Protein 1U3E (pdb70)

Radius of gyration: 28.24 Å; Cα contacts (8 Å, |Δi|>4): 273; chains: 1; bounding box: 36×54×76 Å

Structure (mmCIF, N/CA/C/O backbone):
data_1U3E
#
_entry.id   1U3E
#
_cell.length_a   45.000
_cell.length_b   108.300
_cell.length_c   248.100
_cell.angle_alpha   90.00
_cell.angle_beta   90.00
_cell.angle_gamma   90.00
#
_symmetry.space_group_name_H-M   'I 2 2 2'
#
loop_
_entity.id
_entity.type
_entity.pdbx_description
1 polymer 36-MER
2 polymer "5'-D(*CP*TP*TP*AP*CP*GP*TP*GP*GP*GP*AP*AP*TP*TP*GP*CP*TP*GP*AP*GP*C)-3'"
3 polymer "5'-D(P*GP*TP*TP*AP*GP*GP*CP*TP*CP*AP*TP*TP*AP*CP*T)-3'"
4 polymer 'HNH homing endonuclease'
5 non-polymer 'STRONTIUM ION'
6 non-polymer 1,2-ETHANEDIOL
7 non-polymer 'MANGANESE (II) ION'
8 non-polymer 2-AMINO-2-HYDROXYMETHYL-PROPANE-1,3-DIOL
9 water water
#
loop_
_atom_site.group_PDB
_atom_site.id
_atom_site.type_symbol
_atom_site.label_atom_id
_atom_site.label_alt_id
_atom_site.label_comp_id
_atom_site.label_asym_id
_atom_site.label_entity_id
_atom_site.label_seq_id
_atom_site.pdbx_PDB_ins_code
_atom_site.Cartn_x
_atom_site.Cartn_y
_atom_site.Cartn_z
_atom_site.occupancy
_atom_site.B_iso_or_equiv
_atom_site.auth_seq_id
_atom_site.auth_comp_id
_atom_site.auth_asym_id
_atom_site.auth_atom_id
_atom_site.pdbx_PDB_model_num
ATOM 1472 N N . MET D 4 1 ? 25.355 35.049 92.182 1.00 59.58 1 MET M N 1
ATOM 1473 C CA . MET D 4 1 ? 24.310 34.297 91.423 1.00 58.35 1 MET M CA 1
ATOM 1474 C C . MET D 4 1 ? 22.999 35.095 91.394 1.00 58.55 1 MET M C 1
ATOM 1475 O O . MET D 4 1 ? 22.314 35.238 92.411 1.00 59.49 1 MET M O 1
ATOM 1480 N N . GLU D 4 2 ? 22.657 35.606 90.218 1.00 56.72 2 GLU M N 1
ATOM 1481 C CA . GLU D 4 2 ? 21.454 36.404 90.042 1.00 57.13 2 GLU M CA 1
ATOM 1482 C C . GLU D 4 2 ? 20.146 35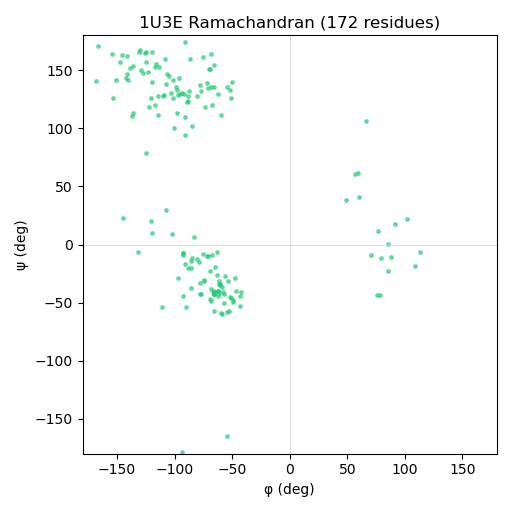.624 89.959 1.00 54.84 2 GLU M C 1
ATOM 1483 O O . GLU D 4 2 ? 20.062 34.590 89.285 1.00 54.11 2 GLU M O 1
ATOM 1489 N N . TRP D 4 3 ? 19.129 36.146 90.647 1.00 51.59 3 TRP M N 1
ATOM 1490 C CA . TRP D 4 3 ? 17.796 35.552 90.656 1.00 48.36 3 TRP M CA 1
ATOM 1491 C C . TRP D 4 3 ? 16.746 36.519 90.109 1.00 48.00 3 TRP M C 1
ATOM 1492 O O . TRP D 4 3 ? 16.773 37.722 90.394 1.00 47.05 3 TRP M O 1
ATOM 1503 N N . LYS D 4 4 ? 15.817 35.983 89.327 1.00 46.68 4 LYS M N 1
ATOM 1504 C CA . LYS D 4 4 ? 14.737 36.772 88.762 1.00 44.94 4 LYS M CA 1
ATOM 1505 C C . LYS D 4 4 ? 13.458 35.975 88.913 1.00 45.75 4 LYS M C 1
ATOM 1506 O O . LYS D 4 4 ? 13.490 34.756 88.998 1.00 46.61 4 LYS M O 1
ATOM 1512 N N . ASP D 4 5 ? 12.328 36.659 88.969 1.00 46.13 5 ASP M N 1
ATOM 1513 C CA . ASP D 4 5 ? 11.058 35.963 89.094 1.00 47.94 5 ASP M CA 1
ATOM 1514 C C . ASP D 4 5 ?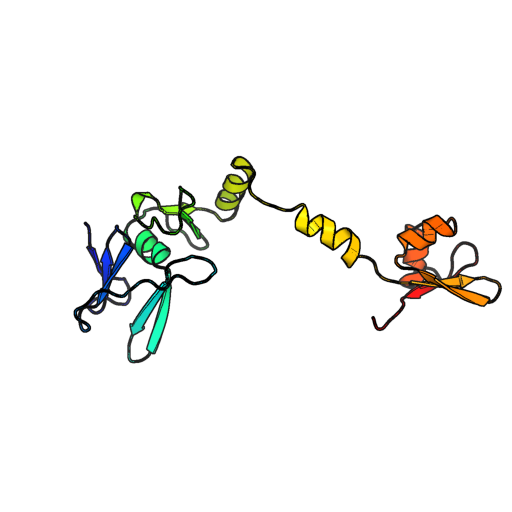 10.587 35.446 87.744 1.00 46.78 5 ASP M C 1
ATOM 1515 O O . ASP D 4 5 ? 10.503 36.205 86.777 1.00 47.15 5 ASP M O 1
ATOM 1520 N N . ILE D 4 6 ? 10.271 34.156 87.683 1.00 45.08 6 ILE M N 1
ATOM 1521 C CA . ILE D 4 6 ? 9.812 33.562 86.439 1.00 45.53 6 ILE M CA 1
ATOM 1522 C C . ILE D 4 6 ? 8.542 34.248 85.960 1.00 46.16 6 ILE M C 1
ATOM 1523 O O . ILE D 4 6 ? 7.484 34.143 86.573 1.00 47.03 6 ILE M O 1
ATOM 1528 N N . LYS D 4 7 ? 8.665 34.971 84.856 1.00 48.09 7 LYS M N 1
ATOM 1529 C CA . LYS D 4 7 ? 7.534 35.686 84.293 1.00 50.97 7 LYS M CA 1
ATOM 1530 C C . LYS D 4 7 ? 6.355 34.749 84.123 1.00 49.34 7 LYS M C 1
ATOM 1531 O O . LYS D 4 7 ? 6.506 33.633 83.625 1.00 48.66 7 LYS M O 1
ATOM 1537 N N . GLY D 4 8 ? 5.182 35.202 84.553 1.00 47.56 8 GLY M N 1
ATOM 1538 C CA . GLY D 4 8 ? 3.988 34.397 84.412 1.00 46.35 8 GLY M CA 1
ATOM 1539 C C . GLY D 4 8 ? 3.819 33.440 85.552 1.00 46.01 8 GLY M C 1
ATOM 1540 O O . GLY D 4 8 ? 2.869 32.666 85.573 1.00 48.62 8 GLY M O 1
ATOM 1541 N N . TYR D 4 9 ? 4.754 33.491 86.494 1.00 42.08 9 TYR M N 1
ATOM 1542 C CA . TYR D 4 9 ? 4.727 32.637 87.677 1.00 41.40 9 TYR M CA 1
ATOM 1543 C C . TYR D 4 9 ? 5.272 33.387 88.877 1.00 41.34 9 TYR M C 1
ATOM 1544 O O . TYR D 4 9 ? 5.739 32.781 89.834 1.00 39.57 9 TYR M O 1
ATOM 1553 N N . GLU D 4 10 ? 5.217 34.710 88.805 1.00 43.91 10 GLU M N 1
ATOM 1554 C CA . GLU D 4 10 ? 5.711 35.575 89.868 1.00 47.75 10 GLU M CA 1
ATOM 1555 C C . GLU D 4 10 ? 5.076 35.219 91.213 1.00 50.83 10 GLU M C 1
ATOM 1556 O O . GLU D 4 10 ? 3.865 35.002 91.307 1.00 50.91 10 GLU M O 1
ATOM 1562 N N . GLY D 4 11 ? 5.902 35.166 92.256 1.00 53.36 11 GLY M N 1
ATOM 1563 C CA . GLY D 4 11 ? 5.400 34.832 93.576 1.00 53.17 11 GLY M CA 1
ATOM 1564 C C . GLY D 4 11 ? 5.381 33.337 93.827 1.00 53.81 11 GLY M C 1
ATOM 1565 O O . GLY D 4 11 ? 5.176 32.894 94.950 1.00 52.57 11 GLY M O 1
ATOM 1566 N N . HIS D 4 12 ? 5.605 32.553 92.781 1.00 54.21 12 HIS M N 1
ATOM 1567 C CA . HIS D 4 12 ? 5.599 31.106 92.902 1.00 54.25 12 HIS M CA 1
ATOM 1568 C C . HIS D 4 12 ? 6.982 30.507 92.715 1.00 54.83 12 HIS M C 1
ATOM 1569 O O . HIS D 4 12 ? 7.458 29.750 93.562 1.00 53.67 12 HIS M O 1
ATOM 1576 N N . TYR D 4 13 ? 7.625 30.845 91.603 1.00 55.94 13 TYR M N 1
ATOM 1577 C CA . TYR D 4 13 ? 8.959 30.336 91.322 1.00 53.57 13 TYR M CA 1
ATOM 1578 C C . TYR D 4 13 ? 9.915 31.449 90.934 1.00 53.66 13 TYR M C 1
ATOM 1579 O O . TYR D 4 13 ? 9.499 32.568 90.623 1.00 56.28 13 TYR M O 1
ATOM 1588 N N . GLN D 4 14 ? 11.184 31.080 90.924 1.00 52.03 14 GLN M N 1
ATOM 1589 C CA . GLN D 4 14 ? 12.237 32.020 90.562 1.00 51.71 14 GLN M CA 1
ATOM 1590 C C . GLN D 4 14 ? 13.354 31.259 89.865 1.00 49.44 14 GLN M C 1
ATOM 1591 O O . GLN D 4 14 ? 13.506 30.058 90.059 1.00 50.23 14 GLN M O 1
ATOM 1597 N N . VAL D 4 15 ? 14.143 31.997 89.066 1.00 48.15 15 VAL M N 1
ATOM 1598 C CA . VAL D 4 15 ? 15.216 31.366 88.309 1.00 46.80 15 VAL M CA 1
ATOM 1599 C C . VAL D 4 15 ? 16.549 32.080 88.506 1.00 47.23 15 VAL M C 1
ATOM 1600 O O . VAL D 4 15 ? 16.582 33.281 88.728 1.00 49.32 15 VAL M O 1
ATOM 1604 N N . SER D 4 16 ? 17.650 31.343 88.415 1.00 47.10 16 SER M N 1
ATOM 1605 C CA . SER D 4 16 ? 18.964 31.961 88.568 1.00 48.28 16 SER M CA 1
ATOM 1606 C C . SER D 4 16 ? 19.751 31.805 87.273 1.00 47.42 16 SER M C 1
ATOM 1607 O O . SER D 4 16 ? 19.537 30.865 86.513 1.00 47.65 16 SER M O 1
ATOM 1610 N N . ASN D 4 17 ? 20.668 32.727 87.025 1.00 46.83 17 ASN M N 1
ATOM 1611 C CA . ASN D 4 17 ? 21.468 32.678 85.811 1.00 45.88 17 ASN M CA 1
ATOM 1612 C C . ASN D 4 17 ? 22.355 31.435 85.722 1.00 43.94 17 ASN M C 1
ATOM 1613 O O . ASN D 4 17 ? 22.997 31.187 84.704 1.00 41.29 17 ASN M O 1
ATOM 1618 N N . THR D 4 18 ? 22.394 30.648 86.786 1.00 44.28 18 THR M N 1
ATOM 1619 C CA . THR D 4 18 ? 23.222 29.456 86.778 1.00 45.62 18 THR M CA 1
ATOM 1620 C C . THR D 4 18 ? 22.413 28.261 86.328 1.00 44.77 18 THR M C 1
ATOM 1621 O O . THR D 4 18 ? 22.958 27.186 86.090 1.00 44.32 18 THR M O 1
ATOM 1625 N N . GLY D 4 19 ? 21.105 28.459 86.210 1.00 43.79 19 GLY M N 1
ATOM 1626 C CA . GLY D 4 19 ? 20.230 27.384 85.786 1.00 44.39 19 GLY M CA 1
ATOM 1627 C C . GLY D 4 19 ? 19.460 26.740 86.923 1.00 43.39 19 GLY M C 1
ATOM 1628 O O . GLY D 4 19 ? 19.011 25.607 86.803 1.00 42.20 19 GLY M O 1
ATOM 1629 N N . GLU D 4 20 ? 19.310 27.456 88.029 1.00 44.02 20 GLU M N 1
ATOM 1630 C CA . GLU D 4 20 ? 18.577 26.931 89.171 1.00 47.94 20 GLU M CA 1
ATOM 1631 C C . GLU D 4 20 ? 17.140 27.452 89.188 1.00 49.79 20 GLU M C 1
ATOM 1632 O O . GLU D 4 20 ? 16.892 28.649 88.994 1.00 48.95 20 GLU M O 1
ATOM 1638 N N . VAL D 4 21 ? 16.198 26.541 89.403 1.00 49.51 21 VAL M N 1
ATOM 1639 C CA . VAL D 4 21 ? 14.790 26.897 89.471 1.00 50.56 21 VAL M CA 1
ATOM 1640 C C . VAL D 4 21 ? 14.328 26.621 90.900 1.00 54.39 21 VAL M C 1
ATOM 1641 O O . VAL D 4 21 ? 14.259 25.473 91.342 1.00 53.88 21 VAL M O 1
ATOM 1645 N N . TYR D 4 22 ? 14.024 27.694 91.618 1.00 56.82 22 TYR M N 1
ATOM 1646 C CA . TYR D 4 22 ? 13.594 27.625 93.007 1.00 59.32 22 TYR M CA 1
ATOM 1647 C C . TYR D 4 22 ? 12.084 27.786 93.160 1.00 59.52 22 TYR M C 1
ATOM 1648 O O . TYR D 4 22 ? 11.472 28.572 92.445 1.00 60.51 22 TYR M O 1
ATOM 1657 N N . SER D 4 23 ? 11.488 27.035 94.083 1.00 60.13 23 SER M N 1
ATOM 1658 C CA . SER D 4 23 ? 10.057 27.151 94.355 1.00 59.69 23 SER M CA 1
ATOM 1659 C C . SER D 4 23 ? 9.941 27.901 95.668 1.00 61.14 23 SER M C 1
ATOM 1660 O O . SER D 4 23 ? 10.779 27.736 96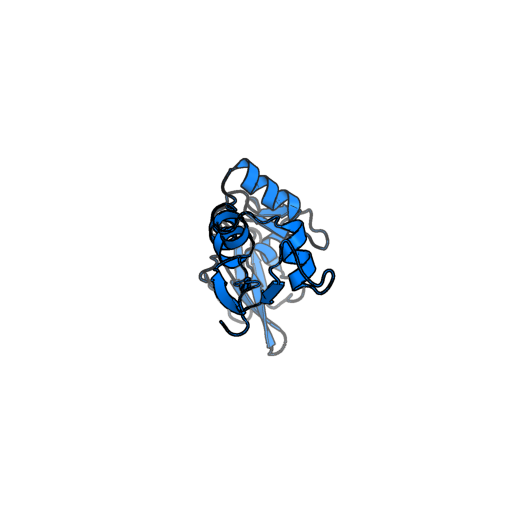.546 1.00 61.17 23 SER M O 1
ATOM 1663 N N . ILE D 4 24 ? 8.914 28.728 95.813 1.00 62.50 24 ILE M N 1
ATOM 1664 C CA . ILE D 4 24 ? 8.774 29.463 97.054 1.00 65.19 24 ILE M CA 1
ATOM 1665 C C . ILE D 4 24 ? 7.897 28.730 98.056 1.00 67.61 24 ILE M C 1
ATOM 1666 O O . ILE D 4 24 ? 8.242 28.637 99.232 1.00 67.93 24 ILE M O 1
ATOM 1671 N N . LYS D 4 25 ? 6.770 28.202 97.596 1.00 71.08 25 LYS M N 1
ATOM 1672 C CA . LYS D 4 25 ? 5.869 27.473 98.482 1.00 74.21 25 LYS M CA 1
ATOM 1673 C C . LYS D 4 25 ? 6.419 26.089 98.825 1.00 73.43 25 LYS M C 1
ATOM 1674 O O . LYS D 4 25 ? 6.182 25.572 99.915 1.00 73.68 25 LYS M O 1
ATOM 1680 N N . SER D 4 26 ? 7.153 25.497 97.888 1.00 72.31 26 SER M N 1
ATOM 1681 C CA . SER D 4 26 ? 7.720 24.170 98.085 1.00 70.68 26 SER M CA 1
ATOM 1682 C C . SER D 4 26 ? 8.983 24.224 98.950 1.00 68.96 26 SER M C 1
ATOM 1683 O O . SER D 4 26 ? 9.446 23.199 99.445 1.00 69.92 26 SER M O 1
ATOM 1686 N N . GLY D 4 27 ? 9.535 25.421 99.126 1.00 67.62 27 GLY M N 1
ATOM 1687 C CA . GLY D 4 27 ? 10.724 25.587 99.947 1.00 66.45 27 GLY M CA 1
ATOM 1688 C C . GLY D 4 27 ? 12.052 25.206 99.316 1.00 66.96 27 GLY M C 1
ATOM 1689 O O . GLY D 4 27 ? 13.051 25.914 99.456 1.00 66.66 27 GLY M O 1
ATOM 1690 N N . LYS D 4 28 ? 12.070 24.080 98.621 1.00 67.52 28 LYS M N 1
ATOM 1691 C CA . LYS D 4 28 ? 13.285 23.601 97.984 1.00 68.44 28 LYS M CA 1
ATOM 1692 C C . LYS D 4 28 ? 13.397 24.057 96.536 1.00 66.30 28 LYS M C 1
ATOM 1693 O O . LYS D 4 28 ? 12.537 24.778 96.035 1.00 67.48 28 LYS M O 1
ATOM 1699 N N . THR D 4 29 ? 14.468 23.634 95.871 1.00 62.35 29 THR M N 1
ATOM 1700 C CA . THR D 4 29 ? 14.703 23.989 94.477 1.00 59.51 29 THR M CA 1
ATOM 1701 C C . THR D 4 29 ? 14.532 22.766 93.580 1.00 57.36 29 THR M C 1
ATOM 1702 O O . THR D 4 29 ? 15.143 21.723 93.810 1.00 55.97 29 THR M O 1
ATOM 1706 N N . LEU D 4 30 ? 13.705 22.918 92.551 1.00 56.09 30 LEU M N 1
ATOM 1707 C CA . LEU D 4 30 ? 13.411 21.857 91.600 1.00 55.15 30 LEU M CA 1
ATOM 1708 C C . LEU D 4 30 ? 14.631 21.177 90.994 1.00 57.55 30 LEU M C 1
ATOM 1709 O O . LEU D 4 30 ? 15.511 21.827 90.425 1.00 55.97 30 LEU M O 1
ATOM 1714 N N . LYS D 4 31 ? 14.649 19.851 91.122 1.00 61.11 31 LYS M N 1
ATOM 1715 C CA . LYS D 4 31 ? 15.708 18.983 90.611 1.00 63.28 31 LYS M CA 1
ATOM 1716 C C . LYS D 4 31 ? 15.518 18.830 89.113 1.00 61.98 31 LYS M C 1
ATOM 1717 O O . LYS D 4 31 ? 14.413 18.533 88.655 1.00 62.01 31 LYS M O 1
ATOM 1723 N N . HIS D 4 32 ? 16.598 19.010 88.359 1.00 58.63 32 HIS M N 1
ATOM 1724 C CA . HIS D 4 32 ? 16.542 18.919 86.908 1.00 55.80 32 HIS M CA 1
ATOM 1725 C C . HIS D 4 32 ? 16.277 17.539 86.353 1.00 55.46 32 HIS M C 1
ATOM 1726 O O . HIS D 4 32 ? 16.859 16.557 86.789 1.00 57.20 32 HIS M O 1
ATOM 1733 N N . GLN D 4 33 ? 15.388 17.473 85.376 1.00 53.95 33 GLN M N 1
ATOM 1734 C CA . GLN D 4 33 ? 15.088 16.217 84.726 1.00 55.42 33 GLN M CA 1
ATOM 1735 C C . GLN D 4 33 ? 16.037 16.166 83.540 1.00 56.02 33 GLN M C 1
ATOM 1736 O O . GLN D 4 33 ? 16.112 17.124 82.774 1.00 57.42 33 GLN M O 1
ATOM 1742 N N . ILE D 4 34 ? 16.755 15.064 83.372 1.00 54.76 34 ILE M N 1
ATOM 1743 C CA . ILE D 4 34 ? 17.677 14.960 82.255 1.00 54.97 34 ILE M CA 1
ATOM 1744 C C . ILE D 4 34 ? 17.386 13.732 81.409 1.00 56.47 34 ILE M C 1
ATOM 1745 O O . ILE D 4 34 ? 18.069 12.714 81.520 1.00 57.53 34 ILE M O 1
ATOM 1750 N N . PRO D 4 35 ? 16.361 13.815 80.545 1.00 57.54 35 PRO M N 1
ATOM 1751 C CA . PRO D 4 35 ? 15.918 12.745 79.642 1.00 58.64 35 PRO M CA 1
ATOM 1752 C C . PRO D 4 35 ? 17.019 12.193 78.747 1.00 60.32 35 PRO M C 1
ATOM 1753 O O . PRO D 4 35 ? 18.209 12.418 78.983 1.00 59.73 35 PRO M O 1
ATOM 1757 N N . LYS D 4 36 ? 16.606 11.471 77.711 1.00 62.24 36 LYS M N 1
ATOM 1758 C CA . LYS D 4 36 ? 17.549 10.897 76.772 1.00 61.93 36 LYS M CA 1
ATOM 1759 C C . LYS D 4 36 ? 18.052 11.960 75.816 1.00 60.20 36 LYS M C 1
ATOM 1760 O O . LYS D 4 36 ? 19.208 11.908 75.395 1.00 62.20 36 LYS M O 1
ATOM 1766 N N . ASP D 4 37 ? 17.201 12.928 75.475 1.00 57.05 37 ASP M N 1
ATOM 1767 C CA . ASP D 4 37 ? 17.642 13.987 74.573 1.00 52.79 37 ASP M CA 1
ATOM 1768 C C . ASP D 4 37 ? 18.638 14.918 75.259 1.00 49.67 37 ASP M C 1
ATOM 1769 O O . ASP D 4 37 ? 19.245 15.770 74.623 1.00 49.51 37 ASP M O 1
ATOM 1774 N N . GLY D 4 38 ? 18.772 14.741 76.562 1.00 46.10 38 GLY M N 1
ATOM 1775 C CA . GLY D 4 38 ? 19.763 15.474 77.347 1.00 45.27 38 GLY M CA 1
ATOM 1776 C C . GLY D 4 38 ? 19.498 16.947 77.727 1.00 47.64 38 GLY M C 1
ATOM 1777 O O . GLY D 4 38 ? 20.409 17.620 78.207 1.00 51.70 38 GLY M O 1
ATOM 1778 N N . TYR D 4 39 ? 18.288 17.462 77.550 1.00 45.29 39 TYR M N 1
ATOM 1779 C CA . TYR D 4 39 ? 18.017 18.834 77.971 1.00 41.38 39 TYR M CA 1
ATOM 1780 C C . TYR D 4 39 ? 17.368 18.899 79.329 1.00 41.07 39 TYR M C 1
ATOM 1781 O O . TYR D 4 39 ? 16.367 18.211 79.554 1.00 42.53 39 TYR M O 1
ATOM 1790 N N . HIS D 4 40 ? 17.912 19.706 80.229 1.00 42.83 40 HIS M N 1
ATOM 1791 C CA . HIS D 4 40 ? 17.298 19.830 81.568 1.00 45.65 40 HIS M CA 1
ATOM 1792 C C . HIS D 4 40 ? 15.947 20.494 81.592 1.00 47.81 40 HIS M C 1
ATOM 1793 O O . HIS D 4 40 ? 15.804 21.656 81.199 1.00 52.13 40 HIS M O 1
ATOM 1800 N N . ARG D 4 41 ? 14.941 19.758 82.066 1.00 47.41 41 ARG M N 1
ATOM 1801 C CA . ARG D 4 41 ? 13.571 20.270 82.165 1.00 46.75 41 ARG M CA 1
ATOM 1802 C C . ARG D 4 41 ? 13.062 20.262 83.609 1.00 46.03 41 ARG M C 1
ATOM 1803 O O . ARG D 4 41 ? 13.650 19.642 84.490 1.00 45.59 41 ARG M O 1
ATOM 1811 N N . ILE D 4 42 ? 11.965 20.963 83.842 1.00 44.58 42 ILE M N 1
ATOM 1812 C CA . ILE D 4 42 ? 11.351 21.007 85.156 1.00 45.17 42 ILE M CA 1
ATOM 1813 C C . ILE D 4 42 ? 9.888 21.320 84.936 1.00 48.32 42 ILE M C 1
ATOM 1814 O O . ILE D 4 42 ? 9.506 21.745 83.851 1.00 50.41 42 ILE M O 1
ATOM 1819 N N . GLY D 4 43 ? 9.060 21.094 85.946 1.00 50.92 43 GLY M N 1
ATOM 1820 C CA . GLY D 4 43 ? 7.646 21.382 85.795 1.00 51.56 43 GLY M CA 1
ATOM 1821 C C . GLY D 4 43 ? 7.214 22.511 86.710 1.00 54.40 43 GLY M C 1
ATOM 1822 O O . GLY D 4 43 ? 7.467 22.477 87.916 1.00 56.38 43 GLY M O 1
ATOM 1823 N N . LEU D 4 44 ? 6.571 23.524 86.144 1.00 55.40 44 LEU M N 1
ATOM 1824 C CA . LEU D 4 44 ? 6.106 24.644 86.939 1.00 57.35 44 LEU M CA 1
ATOM 1825 C C . LEU D 4 44 ? 4.589 24.570 87.021 1.00 60.39 44 LEU M C 1
ATOM 1826 O O . LEU D 4 44 ? 3.912 24.438 85.999 1.00 58.37 44 LEU M O 1
ATOM 1831 N N . PHE D 4 45 ? 4.060 24.644 88.241 1.00 64.26 45 PHE M N 1
ATOM 1832 C CA . PHE D 4 45 ? 2.621 24.578 88.449 1.00 67.68 45 PHE M CA 1
ATOM 1833 C C . PHE D 4 45 ? 1.948 25.926 88.634 1.00 69.06 45 PHE M C 1
ATOM 1834 O O . PHE D 4 45 ? 2.421 26.786 89.374 1.00 64.86 45 PHE M O 1
ATOM 1842 N N . LYS D 4 46 ? 0.815 26.075 87.956 1.00 73.40 46 LYS M N 1
ATOM 1843 C CA . LYS D 4 46 ? 0.031 27.303 87.976 1.00 75.37 46 LYS M CA 1
ATOM 1844 C C . LYS D 4 46 ? -1.453 26.952 88.097 1.00 75.95 46 LYS M C 1
ATOM 1845 O O . LYS D 4 46 ? -2.047 26.412 87.161 1.00 76.37 46 LYS M O 1
ATOM 1851 N N . GLY D 4 47 ? -2.043 27.249 89.252 1.00 76.68 47 GLY M N 1
ATOM 1852 C CA . GLY D 4 47 ? -3.452 26.965 89.455 1.00 76.40 47 GLY M CA 1
ATOM 1853 C C . GLY D 4 47 ? -3.790 25.497 89.295 1.00 77.17 47 GLY M C 1
ATOM 1854 O O . GLY D 4 47 ? -4.569 25.112 88.420 1.00 75.70 47 GLY M O 1
ATOM 1855 N N . GLY D 4 48 ? -3.195 24.672 90.147 1.00 78.82 48 GLY M N 1
ATOM 1856 C CA . GLY D 4 48 ? -3.445 23.245 90.087 1.00 80.53 48 GLY M CA 1
ATOM 1857 C C . GLY D 4 48 ? -2.735 22.551 88.940 1.00 80.77 48 GLY M C 1
ATOM 1858 O O . GLY D 4 48 ? -2.153 21.477 89.122 1.00 81.70 48 GLY M O 1
ATOM 1859 N N . LYS D 4 49 ? -2.765 23.171 87.762 1.00 80.10 49 LYS M N 1
ATOM 1860 C CA . LYS D 4 49 ? -2.138 22.596 86.577 1.00 79.61 49 LYS M CA 1
ATOM 1861 C C . LYS D 4 49 ? -0.663 22.959 86.366 1.00 76.62 49 LYS M C 1
ATOM 1862 O O . LYS D 4 49 ? -0.294 24.133 86.367 1.00 75.23 49 LYS M O 1
ATOM 1868 N N . GLY D 4 50 ? 0.168 21.932 86.182 1.00 73.94 50 GLY M N 1
ATOM 1869 C CA . GLY D 4 50 ? 1.597 22.127 85.975 1.00 72.09 50 GLY M CA 1
ATOM 1870 C C . GLY D 4 50 ? 2.062 21.876 84.546 1.00 69.78 50 GLY M C 1
ATOM 1871 O O . GLY D 4 50 ? 1.653 20.903 83.918 1.00 69.52 50 GLY M O 1
ATOM 1872 N N . LYS D 4 51 ? 2.941 22.745 84.048 1.00 67.80 51 LYS M N 1
ATOM 1873 C CA . LYS D 4 51 ? 3.459 22.665 82.679 1.00 64.56 51 LYS M CA 1
ATOM 1874 C C . LYS D 4 51 ? 4.951 22.346 82.675 1.00 61.95 51 LYS M C 1
ATOM 1875 O O . LYS D 4 51 ? 5.651 22.674 83.630 1.00 61.77 51 LYS M O 1
ATOM 1881 N N . THR D 4 52 ? 5.444 21.716 81.608 1.00 59.01 52 THR M N 1
ATOM 1882 C CA . THR D 4 52 ? 6.865 21.375 81.541 1.00 56.50 52 THR M CA 1
ATOM 1883 C C . THR D 4 52 ? 7.677 22.442 80.818 1.00 54.42 52 THR M C 1
ATOM 1884 O O . THR D 4 52 ? 7.330 22.864 79.710 1.00 55.36 52 THR M O 1
ATOM 1888 N N . PHE D 4 53 ? 8.770 22.869 81.444 1.00 49.89 53 PHE M N 1
ATOM 1889 C CA . PHE D 4 53 ? 9.639 23.885 80.857 1.00 45.17 53 PHE M CA 1
ATOM 1890 C C . PHE D 4 53 ? 11.105 23.440 80.736 1.00 42.24 53 PHE M C 1
ATOM 1891 O O . PHE D 4 53 ? 11.542 22.525 81.436 1.00 40.79 53 PHE M O 1
ATOM 1899 N N . GLN D 4 54 ? 11.841 24.077 79.819 1.00 40.69 54 GLN M N 1
ATOM 1900 C CA . GLN D 4 54 ? 13.263 23.787 79.600 1.00 38.01 54 GLN M CA 1
ATOM 1901 C C . GLN D 4 54 ? 14.147 24.792 80.338 1.00 37.03 54 GLN M C 1
ATOM 1902 O O . GLN D 4 54 ? 14.176 25.976 79.994 1.00 35.46 54 GLN M O 1
ATOM 1908 N N . VAL D 4 55 ? 14.876 24.309 81.339 1.00 32.98 55 VAL M N 1
ATOM 1909 C CA . VAL D 4 55 ? 15.745 25.150 82.136 1.00 30.11 55 VAL M CA 1
ATOM 1910 C C . VAL D 4 55 ? 16.555 26.128 81.307 1.00 33.15 55 VAL M C 1
ATOM 1911 O O . VAL D 4 55 ? 16.649 27.297 81.662 1.00 32.81 55 VAL M O 1
ATOM 1915 N N . HIS D 4 56 ? 17.139 25.687 80.202 1.00 31.86 56 HIS M N 1
ATOM 1916 C CA . HIS D 4 56 ? 17.920 26.638 79.442 1.00 32.20 56 HIS M CA 1
ATOM 1917 C C . HIS D 4 56 ? 17.106 27.730 78.757 1.00 32.43 56 HIS M C 1
ATOM 1918 O O . HIS D 4 56 ? 17.644 28.792 78.447 1.00 34.04 56 HIS M O 1
ATOM 1925 N N . ARG D 4 57 ? 15.822 27.497 78.511 1.00 30.64 57 ARG M N 1
ATOM 1926 C CA . ARG D 4 57 ? 15.021 28.543 77.898 1.00 32.17 57 ARG M CA 1
ATOM 1927 C C . ARG D 4 57 ? 14.688 29.554 78.987 1.00 34.90 57 ARG M C 1
ATOM 1928 O O . ARG D 4 57 ? 14.745 30.768 78.768 1.00 34.21 57 ARG M O 1
ATOM 1936 N N . LEU D 4 58 ? 14.341 29.047 80.166 1.00 34.86 58 LEU M N 1
ATOM 1937 C CA . LEU D 4 58 ? 14.002 29.918 81.278 1.00 36.95 58 LEU M CA 1
ATOM 1938 C C . LEU D 4 58 ? 15.164 30.854 81.603 1.00 36.93 58 LEU M C 1
ATOM 1939 O O . LEU D 4 58 ? 14.959 32.041 81.877 1.00 36.91 58 LEU M O 1
ATOM 1944 N N . VAL D 4 59 ? 16.383 30.333 81.565 1.00 35.07 59 VAL M N 1
ATOM 1945 C CA . VAL D 4 59 ? 17.535 31.167 81.863 1.00 34.06 59 VAL M CA 1
ATOM 1946 C C . VAL D 4 59 ? 17.648 32.214 80.769 1.00 34.19 59 VAL M C 1
ATOM 1947 O O . VAL D 4 59 ? 17.620 33.417 81.031 1.00 32.07 59 VAL M O 1
ATOM 1951 N N . ALA D 4 60 ? 17.752 31.740 79.536 1.00 34.14 60 ALA M N 1
ATOM 1952 C CA . ALA D 4 60 ? 17.857 32.618 78.389 1.00 36.66 60 ALA M CA 1
ATOM 1953 C C . ALA D 4 60 ? 16.757 33.689 78.379 1.00 38.51 60 ALA M C 1
ATOM 1954 O O . ALA D 4 60 ? 17.030 34.870 78.159 1.00 39.65 60 ALA M O 1
ATOM 1956 N N . ILE D 4 61 ? 15.515 33.287 78.621 1.00 36.07 61 ILE M N 1
ATOM 1957 C CA . ILE D 4 61 ? 14.422 34.243 78.612 1.00 35.09 61 ILE M CA 1
ATOM 1958 C C . ILE D 4 61 ? 14.598 35.332 79.645 1.00 37.79 61 ILE M C 1
ATOM 1959 O O . ILE D 4 61 ? 14.212 36.475 79.423 1.00 41.59 61 ILE M O 1
ATOM 1964 N N . HIS D 4 62 ? 15.194 34.996 80.776 1.00 37.33 62 HIS M N 1
ATOM 1965 C CA . HIS D 4 62 ? 15.339 35.998 81.809 1.00 39.14 62 HIS M CA 1
ATOM 1966 C C . HIS D 4 62 ? 16.677 36.729 81.877 1.00 42.23 62 HIS M C 1
ATOM 1967 O O . HIS D 4 62 ? 16.726 37.893 82.279 1.00 41.73 62 HIS M O 1
ATOM 1974 N N . PHE D 4 63 ? 17.753 36.076 81.456 1.00 42.69 63 PHE M N 1
ATOM 1975 C CA . PHE D 4 63 ? 19.063 36.717 81.523 1.00 41.02 63 PHE M CA 1
ATOM 1976 C C . PHE D 4 63 ? 19.804 36.879 80.199 1.00 41.13 63 PHE M C 1
ATOM 1977 O O . PHE D 4 63 ? 21.012 37.064 80.204 1.00 44.13 63 PHE M O 1
ATOM 1985 N N . CYS D 4 64 ? 19.104 36.828 79.070 1.00 38.46 64 CYS M N 1
ATOM 1986 C CA . CYS D 4 64 ? 19.780 36.954 77.785 1.00 34.43 64 CYS M CA 1
ATOM 1987 C C . CYS D 4 64 ? 19.101 37.855 76.766 1.00 37.90 64 CYS M C 1
ATOM 1988 O O . CYS D 4 64 ? 18.023 37.534 76.270 1.00 41.67 64 CYS M O 1
ATOM 1991 N N . GLU D 4 65 ? 19.741 38.972 76.433 1.00 37.85 65 GLU M N 1
ATOM 1992 C CA . GLU D 4 65 ? 19.184 39.890 75.446 1.00 40.47 65 GLU M CA 1
ATOM 1993 C C . GLU D 4 65 ? 19.155 39.185 74.079 1.00 39.45 65 GLU M C 1
ATOM 1994 O O . GLU D 4 65 ? 19.921 38.250 73.820 1.00 35.45 65 GLU M O 1
ATOM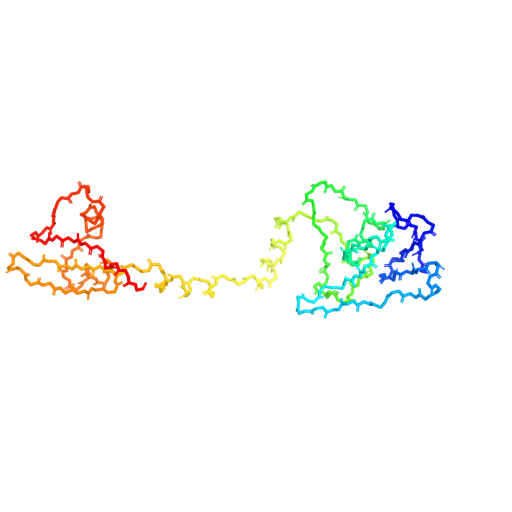 2000 N N . GLY D 4 66 ? 18.246 39.609 73.211 1.00 40.20 66 GLY M N 1
ATOM 2001 C CA . GLY D 4 66 ? 18.201 39.018 71.894 1.00 38.92 66 GLY M CA 1
ATOM 2002 C C . GLY D 4 66 ? 16.990 38.204 71.540 1.00 41.59 66 GLY M C 1
ATOM 2003 O O . GLY D 4 66 ? 16.860 37.798 70.392 1.00 44.12 66 GLY M O 1
ATOM 2004 N N . TYR D 4 67 ? 16.101 37.959 72.494 1.00 42.22 67 TYR M N 1
ATOM 2005 C CA . TYR D 4 67 ? 14.927 37.165 72.177 1.00 41.57 67 TYR M CA 1
ATOM 2006 C C . TYR D 4 67 ? 14.035 37.806 71.122 1.00 41.12 67 TYR M C 1
ATOM 2007 O O . TYR D 4 67 ? 13.653 38.968 71.232 1.00 40.80 67 TYR M O 1
ATOM 2016 N N . GLU D 4 68 ? 13.700 37.012 70.110 1.00 42.74 68 GLU M N 1
ATOM 2017 C CA . GLU D 4 68 ? 12.822 37.404 69.017 1.00 43.96 68 GLU M CA 1
ATOM 2018 C C . GLU D 4 68 ? 11.963 36.195 68.681 1.00 43.64 68 GLU M C 1
ATOM 2019 O O . GLU D 4 68 ? 12.407 35.059 68.802 1.00 43.86 68 GLU M O 1
ATOM 2025 N N . GLU D 4 69 ? 10.728 36.434 68.265 1.00 44.35 69 GLU M N 1
ATOM 2026 C CA . GLU D 4 69 ? 9.837 35.333 67.932 1.00 42.97 69 GLU M CA 1
ATOM 2027 C C . GLU D 4 69 ? 10.488 34.340 66.986 1.00 39.59 69 GLU M C 1
ATOM 2028 O O . GLU D 4 69 ? 11.206 34.718 66.048 1.00 37.99 69 GLU M O 1
ATOM 2034 N N . GLY D 4 70 ? 10.221 33.067 67.252 1.00 37.52 70 GLY M N 1
ATOM 2035 C CA . GLY D 4 70 ? 10.737 31.994 66.427 1.00 36.24 70 GLY M CA 1
ATOM 2036 C C . GLY D 4 70 ? 12.175 31.629 66.698 1.00 35.63 70 GLY M C 1
ATOM 2037 O O . GLY D 4 70 ? 12.659 30.610 66.213 1.00 35.37 70 GLY M O 1
ATOM 2038 N N . LEU D 4 71 ? 12.870 32.461 67.466 1.00 35.83 71 LEU M N 1
ATOM 2039 C CA . LEU D 4 71 ? 14.272 32.190 67.764 1.00 31.13 71 LEU M CA 1
ATOM 2040 C C . LEU D 4 71 ? 14.415 30.985 68.643 1.00 28.23 71 LEU M C 1
ATOM 2041 O O . LEU D 4 71 ? 13.457 30.541 69.271 1.00 29.52 71 LEU M O 1
ATOM 2046 N N . VAL D 4 72 ? 15.630 30.469 68.684 1.00 24.35 72 VAL M N 1
ATOM 2047 C CA . VAL D 4 72 ? 15.930 29.268 69.429 1.00 25.66 72 VAL M CA 1
ATOM 2048 C C . VAL D 4 72 ? 17.115 29.528 70.372 1.00 28.05 72 VAL M C 1
ATOM 2049 O O . VAL D 4 72 ? 17.995 30.332 70.066 1.00 25.02 72 VAL M O 1
ATOM 2053 N N . VAL D 4 73 ? 17.118 28.874 71.530 1.00 29.65 73 VAL M N 1
ATOM 2054 C CA . VAL D 4 73 ? 18.190 29.057 72.506 1.00 31.86 73 VAL M CA 1
ATOM 2055 C C . VAL D 4 73 ? 19.332 28.101 72.278 1.00 34.23 73 VAL M C 1
ATOM 2056 O O . VAL D 4 73 ? 19.158 26.892 72.309 1.00 35.39 73 VAL M O 1
ATOM 2060 N N . ASP D 4 74 ? 20.520 28.652 72.088 1.00 38.73 74 ASP M N 1
ATOM 2061 C CA . ASP D 4 74 ? 21.688 27.831 71.830 1.00 40.65 74 ASP M CA 1
ATOM 2062 C C . ASP D 4 74 ? 22.657 27.721 72.997 1.00 41.43 74 ASP M C 1
ATOM 2063 O O . ASP D 4 74 ? 22.805 28.655 73.785 1.00 40.94 74 ASP M O 1
ATOM 2068 N N . HIS D 4 75 ? 23.288 26.552 73.107 1.00 42.04 75 HIS M N 1
ATOM 2069 C CA . HIS D 4 75 ? 24.302 26.271 74.122 1.00 41.92 75 HIS M CA 1
ATOM 2070 C C . HIS D 4 75 ? 25.620 26.431 73.382 1.00 41.18 75 HIS M C 1
ATOM 2071 O O . HIS D 4 75 ? 26.029 25.524 72.661 1.00 40.96 75 HIS M O 1
ATOM 2078 N N . LYS D 4 76 ? 26.277 27.572 73.555 1.00 38.68 76 LYS M N 1
ATOM 2079 C CA . LYS D 4 76 ? 27.529 27.846 72.864 1.00 39.43 76 LYS M CA 1
ATOM 2080 C C . LYS D 4 76 ? 28.503 26.677 72.828 1.00 41.29 76 LYS M C 1
ATOM 2081 O O . LYS D 4 76 ? 28.970 26.275 71.761 1.00 43.20 76 LYS M O 1
ATOM 2087 N N . ASP D 4 77 ? 28.799 26.128 74.000 1.00 42.02 77 ASP M N 1
ATOM 2088 C CA . ASP D 4 77 ? 29.757 25.040 74.123 1.00 43.72 77 ASP M CA 1
ATOM 2089 C C . ASP D 4 77 ? 29.261 23.629 73.852 1.00 45.12 77 ASP M C 1
ATOM 2090 O O . ASP D 4 77 ? 29.995 22.670 74.049 1.00 48.24 77 ASP M O 1
ATOM 2095 N N . GLY D 4 78 ? 28.028 23.489 73.393 1.00 44.62 78 GLY M N 1
ATOM 2096 C CA . GLY D 4 78 ? 27.527 22.161 73.120 1.00 46.05 78 GLY M CA 1
ATOM 2097 C C . GLY D 4 78 ? 27.271 21.355 74.376 1.00 47.67 78 GLY M C 1
ATOM 2098 O O . GLY D 4 78 ? 26.702 20.271 74.309 1.00 49.95 78 GLY M O 1
ATOM 2099 N N . ASN D 4 79 ? 27.694 21.860 75.527 1.00 47.87 79 ASN M N 1
ATOM 2100 C CA . ASN D 4 79 ? 27.448 21.132 76.760 1.00 48.78 79 ASN M CA 1
ATOM 2101 C C . ASN D 4 79 ? 26.054 21.470 77.288 1.00 48.35 79 ASN M C 1
ATOM 2102 O O . ASN D 4 79 ? 25.845 22.535 77.872 1.00 48.38 79 ASN M O 1
ATOM 2107 N N . LYS D 4 80 ? 25.104 20.562 77.078 1.00 46.46 80 LYS M N 1
ATOM 2108 C CA . LYS D 4 80 ? 23.736 20.789 77.526 1.00 46.97 80 LYS M CA 1
ATOM 2109 C C . LYS D 4 80 ? 23.622 20.801 79.049 1.00 47.54 80 LYS M C 1
ATOM 2110 O O . LYS D 4 80 ? 22.571 21.129 79.594 1.00 49.03 80 LYS M O 1
ATOM 2116 N N . ASP D 4 81 ? 24.689 20.433 79.739 1.00 46.21 81 ASP M N 1
ATOM 2117 C CA . ASP D 4 81 ? 24.646 20.433 81.191 1.00 49.91 81 ASP M CA 1
ATOM 2118 C C . ASP D 4 81 ? 25.108 21.790 81.700 1.00 49.52 81 ASP M C 1
ATOM 2119 O O . ASP D 4 81 ? 24.887 22.141 82.858 1.00 52.37 81 ASP M O 1
ATOM 2124 N N . ASN D 4 82 ? 25.764 22.545 80.826 1.00 46.61 82 ASN M N 1
ATOM 2125 C CA . ASN D 4 82 ? 26.250 23.868 81.174 1.00 42.84 82 ASN M CA 1
ATOM 2126 C C . ASN D 4 82 ? 25.163 24.850 80.829 1.00 42.81 82 ASN M C 1
ATOM 2127 O O . ASN D 4 82 ? 25.063 25.308 79.690 1.00 44.07 82 ASN M O 1
ATOM 2132 N N . ASN D 4 83 ? 24.342 25.177 81.815 1.00 38.46 83 ASN M N 1
ATOM 2133 C CA . ASN D 4 83 ? 23.244 26.089 81.577 1.00 35.98 83 ASN M CA 1
ATOM 2134 C C . ASN D 4 83 ? 23.423 27.478 82.178 1.00 35.49 83 ASN M C 1
ATOM 2135 O O . ASN D 4 83 ? 22.461 28.143 82.530 1.00 33.84 83 ASN M O 1
ATOM 2140 N N . LEU D 4 84 ? 24.681 27.929 82.299 1.00 36.76 84 LEU M N 1
ATOM 2141 C CA . LEU D 4 84 ? 24.828 29.273 82.813 1.00 37.32 84 LEU M CA 1
ATOM 2142 C C . LEU D 4 84 ? 24.321 30.178 81.727 1.00 36.57 84 LEU M C 1
ATOM 2143 O O . LEU D 4 84 ? 24.399 29.810 80.563 1.00 35.10 84 LEU M O 1
ATOM 2148 N N . SER D 4 85 ? 23.797 31.348 82.061 1.00 35.51 85 SER M N 1
ATOM 2149 C CA . SER D 4 85 ? 23.288 32.250 81.048 1.00 32.71 85 SER M CA 1
ATOM 2150 C C . SER D 4 85 ? 24.395 32.663 80.105 1.00 30.61 85 SER M C 1
ATOM 2151 O O . SER D 4 85 ? 24.153 32.925 78.928 1.00 28.98 85 SER M O 1
ATOM 2154 N N . THR D 4 86 ? 25.615 32.742 80.613 1.00 30.21 86 THR M N 1
ATOM 2155 C CA . THR D 4 86 ? 26.731 33.151 79.770 1.00 33.95 86 THR M CA 1
ATOM 2156 C C . THR D 4 86 ? 27.030 32.170 78.643 1.00 33.22 86 THR M C 1
ATOM 2157 O O . THR D 4 86 ? 27.675 32.535 77.660 1.00 34.33 86 THR M O 1
ATOM 2161 N N . ASN D 4 87 ? 26.561 30.931 78.787 1.00 32.93 87 ASN M N 1
ATOM 2162 C CA . ASN D 4 87 ? 26.764 29.895 77.771 1.00 31.34 87 ASN M CA 1
ATOM 2163 C C . ASN D 4 87 ? 25.618 29.785 76.755 1.00 32.34 87 ASN M C 1
ATOM 2164 O O . ASN D 4 87 ? 25.720 29.046 75.777 1.00 29.70 87 ASN M O 1
ATOM 2169 N N . LEU D 4 88 ? 24.532 30.515 77.000 1.00 32.39 88 LEU M N 1
ATOM 2170 C CA . LEU D 4 88 ? 23.353 30.491 76.147 1.00 32.53 88 LEU M CA 1
ATOM 2171 C C . LEU D 4 88 ? 23.201 31.787 75.357 1.00 34.91 88 LEU M C 1
ATOM 2172 O O . LEU D 4 88 ? 23.750 32.817 75.728 1.00 37.75 88 LEU M O 1
ATOM 2177 N N . ARG D 4 89 ? 22.444 31.734 74.268 1.00 34.93 89 ARG M N 1
ATOM 2178 C CA . ARG D 4 89 ? 22.225 32.906 73.427 1.00 33.93 89 ARG M CA 1
ATOM 2179 C C . ARG D 4 89 ? 21.101 32.662 72.420 1.00 34.02 89 ARG M C 1
ATOM 2180 O O . ARG D 4 89 ? 20.984 31.573 71.854 1.00 34.20 89 ARG M O 1
ATOM 2188 N N . TRP D 4 90 ? 20.276 33.675 72.190 1.00 32.31 90 TRP M N 1
ATOM 2189 C CA . TRP D 4 90 ? 19.188 33.527 71.240 1.00 30.92 90 TRP M CA 1
ATOM 2190 C C . TRP D 4 90 ? 19.722 33.534 69.828 1.00 30.47 90 TRP M C 1
ATOM 2191 O O . TRP D 4 90 ? 20.318 34.512 69.377 1.00 32.49 90 TRP M O 1
ATOM 2202 N N . VAL D 4 91 ? 19.504 32.436 69.125 1.00 31.60 91 VAL M N 1
ATOM 2203 C CA . VAL D 4 91 ? 19.995 32.318 67.770 1.00 33.67 91 VAL M CA 1
ATOM 2204 C C . VAL D 4 91 ? 18.920 31.843 66.815 1.00 33.98 91 VAL M C 1
ATOM 2205 O O . VAL D 4 91 ? 17.872 31.369 67.230 1.00 35.51 91 VAL M O 1
ATOM 2209 N N . THR D 4 92 ? 19.204 32.000 65.529 1.00 35.82 92 THR M N 1
ATOM 2210 C CA . THR D 4 92 ? 18.319 31.624 64.435 1.00 33.84 92 THR M CA 1
ATOM 2211 C C . THR D 4 92 ? 18.581 30.155 64.081 1.00 35.08 92 THR M C 1
ATOM 2212 O O . THR D 4 92 ? 19.728 29.758 63.940 1.00 34.07 92 THR M O 1
ATOM 2216 N N . GLN D 4 93 ? 17.535 29.344 63.949 1.00 37.96 93 GLN M N 1
ATOM 2217 C CA . GLN D 4 93 ? 17.732 27.923 63.643 1.00 41.24 93 GLN M CA 1
ATOM 2218 C C . GLN D 4 93 ? 18.704 27.677 62.497 1.00 40.95 93 GLN M C 1
ATOM 2219 O O . GLN D 4 93 ? 19.350 26.642 62.450 1.00 40.80 93 GLN M O 1
ATOM 2225 N N . LYS D 4 94 ? 18.792 28.622 61.569 1.00 42.41 94 LYS M N 1
ATOM 2226 C CA . LYS D 4 94 ? 19.705 28.498 60.443 1.00 43.87 94 LYS M CA 1
ATOM 2227 C C . LYS D 4 94 ? 21.104 28.602 61.002 1.00 45.12 94 LYS M C 1
ATOM 2228 O O . LYS D 4 94 ? 21.971 27.777 60.704 1.00 47.59 94 LYS M O 1
ATOM 2234 N N . ILE D 4 95 ? 21.318 29.615 61.833 1.00 43.80 95 ILE M N 1
ATOM 2235 C CA . ILE D 4 95 ? 22.623 29.825 62.440 1.00 40.60 95 ILE M CA 1
ATOM 2236 C C . ILE D 4 95 ? 23.056 28.669 63.336 1.00 39.63 95 ILE M C 1
ATOM 2237 O O . ILE D 4 95 ? 24.223 28.281 63.327 1.00 38.43 95 ILE M O 1
ATOM 2242 N N . ASN D 4 96 ? 22.123 28.108 64.096 1.00 40.22 96 ASN M N 1
ATOM 2243 C CA . ASN D 4 96 ? 22.470 27.002 64.971 1.00 38.66 96 ASN M CA 1
ATOM 2244 C C . ASN D 4 96 ? 22.969 25.826 64.144 1.00 37.22 96 ASN M C 1
ATOM 2245 O O . ASN D 4 96 ? 23.857 25.090 64.567 1.00 35.35 96 ASN M O 1
ATOM 2250 N N . VAL D 4 97 ? 22.417 25.660 62.952 1.00 36.43 97 VAL M N 1
ATOM 2251 C CA . VAL D 4 97 ? 22.846 24.562 62.104 1.00 40.34 97 VAL M CA 1
ATOM 2252 C C . VAL D 4 97 ? 24.169 24.885 61.424 1.00 42.66 97 VAL M C 1
ATOM 2253 O O . VAL D 4 97 ? 25.059 24.037 61.353 1.00 41.55 97 VAL M O 1
ATOM 2257 N N . GLU D 4 98 ? 24.306 26.114 60.936 1.00 44.84 98 GLU M N 1
ATOM 2258 C CA . GLU D 4 98 ? 25.544 26.522 60.285 1.00 46.55 98 GLU M CA 1
ATOM 2259 C C . GLU D 4 98 ? 26.735 26.239 61.222 1.00 44.47 98 GLU M C 1
ATOM 2260 O O . GLU D 4 98 ? 27.843 25.960 60.774 1.00 40.73 98 GLU M O 1
ATOM 2266 N N . ASN D 4 99 ? 26.489 26.324 62.525 1.00 42.78 99 ASN M N 1
ATOM 2267 C CA . ASN D 4 99 ? 27.529 26.069 63.509 1.00 43.16 99 ASN M CA 1
ATOM 2268 C C . ASN D 4 99 ? 27.928 24.604 63.518 1.00 41.83 99 ASN M C 1
ATOM 2269 O O . ASN D 4 99 ? 29.098 24.282 63.702 1.00 40.19 99 ASN M O 1
ATOM 2274 N N . GLN D 4 100 ? 26.952 23.716 63.350 1.00 39.85 100 GLN M N 1
ATOM 2275 C CA . GLN D 4 100 ? 27.233 22.312 63.305 1.00 37.13 100 GLN M CA 1
ATOM 2276 C C . GLN D 4 100 ? 28.054 22.059 62.060 1.00 36.55 100 GLN M C 1
ATOM 2277 O O . GLN D 4 100 ? 29.033 21.322 62.058 1.00 34.55 100 GLN M O 1
ATOM 2283 N N . MET D 4 101 ? 27.627 22.714 60.992 1.00 37.25 101 MET M N 1
ATOM 2284 C CA . MET D 4 101 ? 28.328 22.640 59.743 1.00 36.93 101 MET M CA 1
ATOM 2285 C C . MET D 4 101 ? 29.792 22.993 60.003 1.00 38.45 101 MET M C 1
ATOM 2286 O O . MET D 4 101 ? 30.687 22.194 59.729 1.00 37.93 101 MET M O 1
ATOM 2291 N N . SER D 4 102 ? 30.037 24.179 60.553 1.00 38.79 102 SER M N 1
ATOM 2292 C CA . SER D 4 102 ? 31.401 24.620 60.834 1.00 37.23 102 SER M CA 1
ATOM 2293 C C . SER D 4 102 ? 32.171 23.599 61.631 1.00 36.44 102 SER M C 1
ATOM 2294 O O . SER D 4 102 ? 33.320 23.318 61.340 1.00 36.53 102 SER M O 1
ATOM 2297 N N . ARG D 4 103 ? 31.543 23.051 62.656 1.00 38.88 103 ARG M N 1
ATOM 2298 C CA . ARG D 4 103 ? 32.198 22.049 63.475 1.00 40.88 103 ARG M CA 1
ATOM 2299 C C . ARG D 4 103 ? 32.248 20.696 62.750 1.00 40.23 103 ARG M C 1
ATOM 2300 O O . ARG D 4 103 ? 32.902 19.760 63.211 1.00 36.38 103 ARG M O 1
ATOM 2308 N N . GLY D 4 104 ? 31.563 20.613 61.609 1.00 40.55 104 GLY M N 1
ATOM 2309 C CA . GLY D 4 104 ? 31.534 19.392 60.816 1.00 40.80 104 GLY M CA 1
ATOM 2310 C C . GLY D 4 104 ? 30.966 18.206 61.573 1.00 41.71 104 GLY M C 1
ATOM 2311 O O . GLY D 4 104 ? 31.476 17.087 61.473 1.00 43.62 104 GLY M O 1
ATOM 2312 N N . THR D 4 105 ? 29.905 18.445 62.333 1.00 40.51 105 THR M N 1
ATOM 2313 C CA . THR D 4 105 ? 29.293 17.384 63.105 1.00 38.57 105 THR M CA 1
ATOM 2314 C C . THR D 4 105 ? 27.847 17.116 62.747 1.00 38.08 105 THR M C 1
ATOM 2315 O O . THR D 4 105 ? 27.172 16.377 63.456 1.00 37.25 105 THR M O 1
ATOM 2319 N N . LEU D 4 106 ? 27.369 17.723 61.663 1.00 37.43 106 LEU M N 1
ATOM 2320 C CA . LEU D 4 106 ? 26.000 17.500 61.210 1.00 37.35 106 LEU M CA 1
ATOM 2321 C C . LEU D 4 106 ? 26.084 16.286 60.299 1.00 37.29 106 LEU M C 1
ATOM 2322 O O . LEU D 4 106 ? 26.835 16.300 59.336 1.00 38.99 106 LEU M O 1
ATOM 2327 N N . ASN D 4 107 ? 25.323 15.239 60.603 1.00 35.77 107 ASN M N 1
ATOM 2328 C CA . ASN D 4 107 ? 25.367 14.023 59.802 1.00 37.00 107 ASN M CA 1
ATOM 2329 C C . ASN D 4 107 ? 2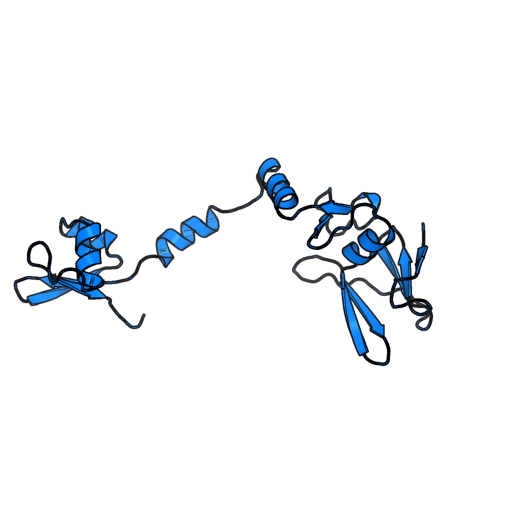4.222 13.876 58.824 1.00 37.39 107 ASN M C 1
ATOM 2330 O O . ASN D 4 107 ? 23.055 13.928 59.206 1.00 38.06 107 ASN M O 1
ATOM 2335 N N . VAL D 4 108 ? 24.556 13.665 57.557 1.00 36.21 108 VAL M N 1
ATOM 2336 C CA . VAL D 4 108 ? 23.524 13.509 56.538 1.00 39.36 108 VAL M CA 1
ATOM 2337 C C . VAL D 4 108 ? 23.799 12.295 55.658 1.00 41.82 108 VAL M C 1
ATOM 2338 O O . VAL D 4 108 ? 22.987 11.928 54.827 1.00 42.54 108 VAL M O 1
ATOM 2342 N N . SER D 4 109 ? 24.953 11.674 55.851 1.00 43.26 109 SER M N 1
ATOM 2343 C CA . SER D 4 109 ? 25.323 10.511 55.069 1.00 43.92 109 SER M CA 1
ATOM 2344 C C . SER D 4 109 ? 24.536 9.298 55.527 1.00 45.39 109 SER M C 1
ATOM 2345 O O . SER D 4 109 ? 24.249 8.393 54.745 1.00 47.20 109 SER M O 1
ATOM 2348 N N . LYS D 4 110 ? 24.190 9.270 56.805 1.00 47.43 110 LYS M N 1
ATOM 2349 C CA . LYS D 4 110 ? 23.447 8.143 57.327 1.00 47.65 110 LYS M CA 1
ATOM 2350 C C . LYS D 4 110 ? 22.071 8.114 56.673 1.00 46.65 110 LYS M C 1
ATOM 2351 O O . LYS D 4 110 ? 21.571 7.062 56.296 1.00 47.46 110 LYS M O 1
ATOM 2357 N N . ALA D 4 111 ? 21.467 9.283 56.525 1.00 44.58 111 ALA M N 1
ATOM 2358 C CA . ALA D 4 111 ? 20.156 9.361 55.910 1.00 43.62 111 ALA M CA 1
ATOM 2359 C C . ALA D 4 111 ? 20.241 8.964 54.447 1.00 41.25 111 ALA M C 1
ATOM 2360 O O . ALA D 4 111 ? 19.373 8.271 53.944 1.00 41.25 111 ALA M O 1
ATOM 2362 N N . GLN D 4 112 ? 21.295 9.404 53.768 1.00 41.43 112 GLN M N 1
ATOM 2363 C CA . GLN D 4 112 ? 21.485 9.102 52.348 1.00 43.16 112 GLN M CA 1
ATOM 2364 C C . GLN D 4 112 ? 21.630 7.604 52.102 1.00 43.83 112 GLN M C 1
ATOM 2365 O O . GLN D 4 112 ? 21.041 7.058 51.174 1.00 42.14 112 GLN M O 1
ATOM 2371 N N . GLN D 4 113 ? 22.423 6.953 52.943 1.00 44.74 113 GLN M N 1
ATOM 2372 C CA . GLN D 4 113 ? 22.669 5.522 52.837 1.00 47.44 113 GLN M CA 1
ATOM 2373 C C . GLN D 4 113 ? 21.372 4.729 52.985 1.00 47.72 113 GLN M C 1
ATOM 2374 O O . GLN D 4 113 ? 21.181 3.685 52.354 1.00 48.70 113 GLN M O 1
ATOM 2380 N N . ILE D 4 114 ? 20.487 5.236 53.831 1.00 43.34 114 ILE M N 1
ATOM 2381 C CA . ILE D 4 114 ? 19.215 4.593 54.085 1.00 40.49 114 ILE M CA 1
ATOM 2382 C C . ILE D 4 114 ? 18.153 5.008 53.071 1.00 39.88 114 ILE M C 1
ATOM 2383 O O . ILE D 4 114 ? 17.112 4.371 52.959 1.00 38.61 114 ILE M O 1
ATOM 2388 N N . ALA D 4 115 ? 18.422 6.068 52.321 1.00 39.36 115 ALA M N 1
ATOM 2389 C CA . ALA D 4 115 ? 17.475 6.538 51.320 1.00 38.37 115 ALA M CA 1
ATOM 2390 C C . ALA D 4 115 ? 17.697 5.780 50.014 1.00 39.28 115 ALA M C 1
ATOM 2391 O O . ALA D 4 115 ? 16.748 5.444 49.304 1.00 34.10 115 ALA M O 1
ATOM 2393 N N . LYS D 4 116 ? 18.962 5.509 49.712 1.00 39.97 116 LYS M N 1
ATOM 2394 C CA . LYS D 4 116 ? 19.325 4.785 48.506 1.00 41.63 116 LYS M CA 1
ATOM 2395 C C . LYS D 4 116 ? 18.605 3.450 48.497 1.00 41.48 116 LYS M C 1
ATOM 2396 O O . LYS D 4 116 ? 18.353 2.891 47.438 1.00 43.04 116 LYS M O 1
ATOM 2402 N N . ILE D 4 117 ? 18.284 2.949 49.686 1.00 39.14 117 ILE M N 1
ATOM 2403 C CA . ILE D 4 117 ? 17.590 1.678 49.844 1.00 36.30 117 ILE M CA 1
ATOM 2404 C C . ILE D 4 117 ? 16.097 1.907 49.851 1.00 38.80 117 ILE M C 1
ATOM 2405 O O . ILE D 4 117 ? 15.349 1.297 49.098 1.00 38.84 117 ILE M O 1
ATOM 2410 N N . LYS D 4 118 ? 15.681 2.797 50.737 1.00 40.21 118 LYS M N 1
ATOM 2411 C CA . LYS D 4 118 ? 14.281 3.079 50.970 1.00 40.04 118 LYS M CA 1
ATOM 2412 C C . LYS D 4 118 ? 13.536 3.838 49.892 1.00 43.13 118 LYS M C 1
ATOM 2413 O O . LYS D 4 118 ? 12.311 3.936 49.981 1.00 47.10 118 LYS M O 1
ATOM 2419 N N . ASN D 4 119 ? 14.202 4.382 48.886 1.00 46.51 119 ASN M N 1
ATOM 2420 C CA . ASN D 4 119 ? 13.433 5.117 47.875 1.00 46.34 119 ASN M CA 1
ATOM 2421 C C . ASN D 4 119 ? 13.051 4.218 46.717 1.00 46.97 119 ASN M C 1
ATOM 2422 O O . ASN D 4 119 ? 12.272 4.590 45.837 1.00 46.37 119 ASN M O 1
ATOM 2427 N N . GLN D 4 120 ? 13.603 3.015 46.751 1.00 46.94 120 GLN M N 1
ATOM 2428 C CA . GLN D 4 120 ? 13.345 2.049 45.722 1.00 47.48 120 GLN M CA 1
ATOM 2429 C C . GLN D 4 120 ? 11.923 1.553 45.848 1.00 47.67 120 GLN M C 1
ATOM 2430 O O . GLN D 4 120 ? 11.445 1.246 46.941 1.00 48.16 120 GLN M O 1
ATOM 2436 N N . LYS D 4 121 ? 11.252 1.494 44.709 1.00 45.49 121 LYS M N 1
ATOM 2437 C CA . LYS D 4 121 ? 9.899 1.005 44.648 1.00 43.88 121 LYS M CA 1
ATOM 2438 C C . LYS D 4 121 ? 9.990 -0.220 43.767 1.00 44.34 121 LYS M C 1
ATOM 2439 O O . LYS D 4 121 ? 10.439 -0.126 42.625 1.00 44.76 121 LYS M O 1
ATOM 2445 N N . PRO D 4 122 ? 9.609 -1.396 44.299 1.00 44.91 122 PRO M N 1
ATOM 2446 C CA . PRO D 4 122 ? 9.643 -2.652 43.552 1.00 43.23 122 PRO M CA 1
ATOM 2447 C C . PRO D 4 122 ? 8.636 -2.576 42.426 1.00 41.31 122 PRO M C 1
ATOM 2448 O O . PRO D 4 122 ? 7.517 -2.128 42.620 1.00 40.40 122 PRO M O 1
ATOM 2452 N N . ILE D 4 123 ? 9.041 -3.015 41.249 1.00 41.02 123 ILE M N 1
ATOM 2453 C CA . ILE D 4 123 ? 8.171 -2.971 40.089 1.00 40.37 123 ILE M CA 1
ATOM 2454 C C . ILE D 4 123 ? 8.067 -4.349 39.469 1.00 42.44 123 ILE M C 1
ATOM 2455 O O . ILE D 4 123 ? 8.875 -5.234 39.749 1.00 44.42 123 ILE M O 1
ATOM 2460 N N . ILE D 4 124 ? 7.075 -4.527 38.612 1.00 42.39 124 ILE M N 1
ATOM 2461 C CA . ILE D 4 124 ? 6.897 -5.794 37.926 1.00 42.28 124 ILE M CA 1
ATOM 2462 C C . ILE D 4 124 ? 6.985 -5.572 36.415 1.00 42.50 124 ILE M C 1
ATOM 2463 O O . ILE D 4 124 ? 6.296 -4.724 35.851 1.00 42.56 124 ILE M O 1
ATOM 2468 N N . VAL D 4 125 ? 7.863 -6.322 35.765 1.00 42.64 125 VAL M N 1
ATOM 2469 C CA . VAL D 4 125 ? 8.023 -6.206 34.323 1.00 43.46 125 VAL M CA 1
ATOM 2470 C C . VAL D 4 125 ? 7.200 -7.279 33.614 1.00 45.48 125 VAL M C 1
ATOM 2471 O O . VAL D 4 125 ? 7.077 -8.402 34.098 1.00 44.48 125 VAL M O 1
ATOM 2475 N N . ILE D 4 126 ? 6.622 -6.920 32.474 1.00 46.42 126 ILE M N 1
ATOM 2476 C CA . ILE D 4 126 ? 5.860 -7.874 31.692 1.00 47.75 126 ILE M CA 1
ATOM 2477 C C . ILE D 4 126 ? 6.501 -7.909 30.310 1.00 50.83 126 ILE M C 1
ATOM 2478 O O . ILE D 4 126 ? 6.547 -6.898 29.621 1.00 50.99 126 ILE M O 1
ATOM 2483 N N . SER D 4 127 ? 7.015 -9.073 29.924 1.00 55.26 127 SER M N 1
ATOM 2484 C CA . SER D 4 127 ? 7.650 -9.248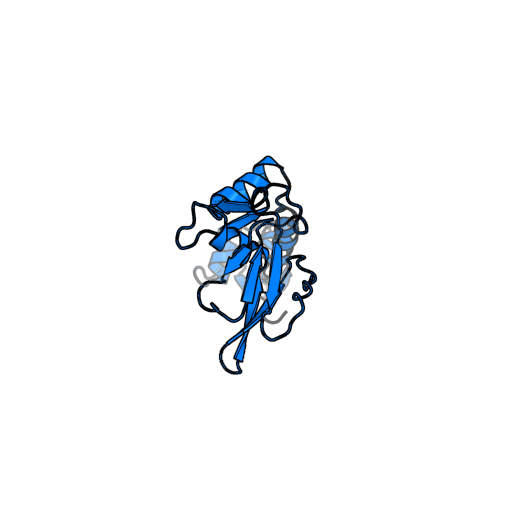 28.625 1.00 55.82 127 SER M CA 1
ATOM 2485 C C . SER D 4 127 ? 6.600 -9.328 27.538 1.00 58.69 127 SER M C 1
ATOM 2486 O O . SER D 4 127 ? 5.423 -9.584 27.807 1.00 58.26 127 SER M O 1
ATOM 2489 N N . PRO D 4 128 ? 7.013 -9.110 26.283 1.00 60.61 128 PRO M N 1
ATOM 2490 C CA . PRO D 4 128 ? 6.080 -9.170 25.159 1.00 59.37 128 PRO M CA 1
ATOM 2491 C C . PRO D 4 128 ? 5.516 -10.580 25.043 1.00 59.49 128 PRO M C 1
ATOM 2492 O O . PRO D 4 128 ? 4.411 -10.776 24.543 1.00 59.82 128 PRO M O 1
ATOM 2496 N N . ASP D 4 129 ? 6.295 -11.552 25.521 1.00 58.89 129 ASP M N 1
ATOM 2497 C CA . ASP D 4 129 ? 5.917 -12.964 25.493 1.00 57.34 129 ASP M CA 1
ATOM 2498 C C . ASP D 4 129 ? 4.973 -13.3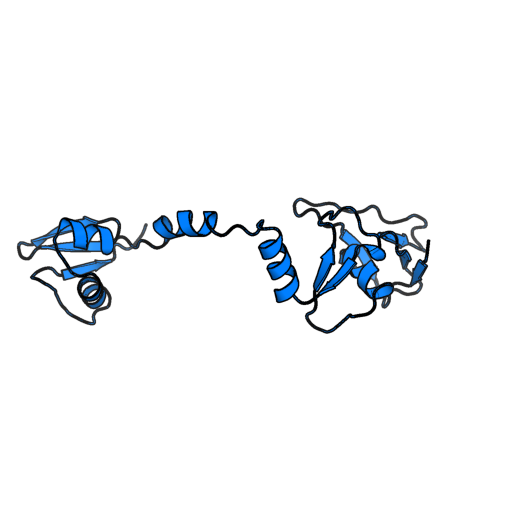30 26.631 1.00 57.31 129 ASP M C 1
ATOM 2499 O O . ASP D 4 129 ? 4.400 -14.410 26.631 1.00 58.42 129 ASP M O 1
ATOM 2504 N N . GLY D 4 130 ? 4.826 -12.437 27.606 1.00 57.83 130 GLY M N 1
ATOM 2505 C CA . GLY D 4 130 ? 3.913 -12.691 28.706 1.00 56.46 130 GLY M CA 1
ATOM 2506 C C . GLY D 4 130 ? 4.518 -12.983 30.064 1.00 55.73 130 GLY M C 1
ATOM 2507 O O . GLY D 4 130 ? 3.846 -12.879 31.090 1.00 55.60 130 GLY M O 1
ATOM 2508 N N . ILE D 4 131 ? 5.789 -13.353 30.076 1.00 55.66 131 ILE M N 1
ATOM 2509 C CA . ILE D 4 131 ? 6.480 -13.668 31.316 1.00 56.93 131 ILE M CA 1
ATOM 2510 C C . ILE D 4 131 ? 6.750 -12.425 32.142 1.00 55.35 131 ILE M C 1
ATOM 2511 O O . ILE D 4 131 ? 7.128 -11.384 31.616 1.00 54.99 131 ILE M O 1
ATOM 2516 N N . GLU D 4 132 ? 6.558 -12.535 33.448 1.00 55.65 132 GLU M N 1
ATOM 2517 C CA . GLU D 4 132 ? 6.799 -11.398 34.316 1.00 55.18 132 GLU M CA 1
ATOM 2518 C C . GLU D 4 132 ? 7.804 -11.710 35.410 1.00 54.34 132 GLU M C 1
ATOM 2519 O O . GLU D 4 132 ? 7.903 -12.851 35.860 1.00 53.16 132 GLU M O 1
ATOM 2525 N N . LYS D 4 133 ? 8.558 -10.680 35.800 1.00 54.80 133 LYS M N 1
ATOM 2526 C CA . LYS D 4 133 ? 9.568 -10.762 36.849 1.00 56.14 133 LYS M CA 1
ATOM 2527 C C . LYS D 4 133 ? 9.496 -9.490 37.674 1.00 58.47 133 LYS M C 1
ATOM 2528 O O . LYS D 4 133 ? 9.275 -8.408 37.141 1.00 58.38 133 LYS M O 1
ATOM 2534 N N . GLU D 4 134 ? 9.667 -9.639 38.982 1.00 61.46 134 GLU M N 1
ATOM 2535 C CA . GLU D 4 134 ? 9.627 -8.524 39.928 1.00 61.82 134 GLU M CA 1
ATOM 2536 C C . GLU D 4 134 ? 11.054 -8.058 40.184 1.00 60.32 134 GLU M C 1
ATOM 2537 O O . GLU D 4 134 ? 11.923 -8.872 40.463 1.00 60.09 134 GLU M O 1
ATOM 2543 N N . TYR D 4 135 ? 11.301 -6.759 40.062 1.00 58.09 135 TYR M N 1
ATOM 2544 C CA . TYR D 4 135 ? 12.635 -6.229 40.302 1.00 56.59 135 TYR M CA 1
ATOM 2545 C C . TYR D 4 135 ? 12.572 -5.304 41.493 1.00 57.04 135 TYR M C 1
ATOM 2546 O O . TYR D 4 135 ? 11.516 -4.751 41.797 1.00 58.94 135 TYR M O 1
ATOM 2555 N N . PRO D 4 136 ? 13.703 -5.118 42.186 1.00 56.26 136 PRO M N 1
ATOM 2556 C CA . PRO D 4 136 ? 13.776 -4.247 43.366 1.00 53.37 136 PRO M CA 1
ATOM 2557 C C . PRO D 4 136 ? 13.465 -2.768 43.092 1.00 52.68 136 PRO M C 1
ATOM 2558 O O . PRO D 4 136 ? 12.798 -2.108 43.890 1.00 51.56 136 PRO M O 1
ATOM 2562 N N . SER D 4 137 ? 13.951 -2.247 41.969 1.00 50.49 137 SER M N 1
ATOM 2563 C CA . SER D 4 137 ? 13.716 -0.846 41.614 1.00 48.37 137 SER M CA 1
ATOM 2564 C C . SER D 4 137 ? 13.583 -0.666 40.109 1.00 49.10 137 SER M C 1
ATOM 2565 O O . SER D 4 137 ? 13.961 -1.541 39.344 1.00 51.31 137 SER M O 1
ATOM 2568 N N . THR D 4 138 ? 13.031 0.463 39.683 1.00 46.02 138 THR M N 1
ATOM 2569 C CA . THR D 4 138 ? 12.909 0.714 38.266 1.00 43.29 138 THR M CA 1
ATOM 2570 C C . THR D 4 138 ? 14.327 0.727 37.757 1.00 43.51 138 THR M C 1
ATOM 2571 O O . THR D 4 138 ? 14.626 0.181 36.706 1.00 44.65 138 THR M O 1
ATOM 2575 N N . LYS D 4 139 ? 15.208 1.354 38.526 1.00 46.22 139 LYS M N 1
ATOM 2576 C CA . LYS D 4 139 ? 16.610 1.449 38.145 1.00 49.54 139 LYS M CA 1
ATOM 2577 C C . LYS D 4 139 ? 17.214 0.088 37.875 1.00 49.09 139 LYS M C 1
ATOM 2578 O O . LYS D 4 139 ? 17.715 -0.154 36.789 1.00 51.63 139 LYS M O 1
ATOM 2584 N N . CYS D 4 140 ? 17.163 -0.793 38.869 1.00 48.08 140 CYS M N 1
ATOM 2585 C CA . CYS D 4 140 ? 17.707 -2.145 38.753 1.00 49.72 140 CYS M CA 1
ATOM 2586 C C . CYS D 4 140 ? 17.235 -2.839 37.477 1.00 48.32 140 CYS M C 1
ATOM 2587 O O . CYS D 4 140 ? 18.030 -3.418 36.748 1.00 47.71 140 CYS M O 1
ATOM 2590 N N . ALA D 4 141 ? 15.940 -2.784 37.212 1.00 45.77 141 ALA M N 1
ATOM 2591 C CA . ALA D 4 141 ? 15.393 -3.390 36.013 1.00 44.91 141 ALA M CA 1
ATOM 2592 C C . ALA D 4 141 ? 16.020 -2.786 34.757 1.00 46.09 141 ALA M C 1
ATOM 2593 O O . ALA D 4 141 ? 16.629 -3.492 33.952 1.00 48.88 141 ALA M O 1
ATOM 2595 N N . CYS D 4 142 ? 15.869 -1.477 34.592 1.00 45.38 142 CYS M N 1
ATOM 2596 C CA . CYS D 4 142 ? 16.410 -0.791 33.428 1.00 47.56 142 CYS M CA 1
ATOM 2597 C C . CYS D 4 142 ? 17.802 -1.264 33.086 1.00 49.17 142 CYS M C 1
ATOM 2598 O O . CYS D 4 142 ? 18.151 -1.457 31.922 1.00 48.46 142 CYS M O 1
ATOM 2601 N N . GLU D 4 143 ? 18.601 -1.462 34.114 1.00 51.97 143 GLU M N 1
ATOM 2602 C CA . GLU D 4 143 ? 19.961 -1.891 33.903 1.00 58.76 143 GLU M CA 1
ATOM 2603 C C . GLU D 4 143 ? 20.051 -3.319 33.391 1.00 58.06 143 GLU M C 1
ATOM 2604 O O . GLU D 4 143 ? 20.774 -3.599 32.439 1.00 58.12 143 GLU M O 1
ATOM 2610 N N . GLU D 4 144 ? 19.309 -4.217 34.023 1.00 58.21 144 GLU M N 1
ATOM 2611 C CA . GLU D 4 144 ? 19.318 -5.622 33.642 1.00 59.77 144 GLU M CA 1
ATOM 2612 C C . GLU D 4 144 ? 18.738 -5.855 32.256 1.00 56.53 144 GLU M C 1
ATOM 2613 O O . GLU D 4 144 ? 19.249 -6.673 31.493 1.00 56.17 144 GLU M O 1
ATOM 2619 N N . LEU D 4 145 ? 17.667 -5.130 31.945 1.00 53.62 145 LEU M N 1
ATOM 2620 C CA . LEU D 4 145 ? 16.962 -5.286 30.678 1.00 50.82 145 LEU M CA 1
ATOM 2621 C C . LEU D 4 145 ? 17.233 -4.215 29.628 1.00 47.18 145 LEU M C 1
ATOM 2622 O O . LEU D 4 145 ? 16.558 -4.170 28.605 1.00 47.65 145 LEU M O 1
ATOM 2627 N N . GLY D 4 146 ? 18.209 -3.352 29.872 1.00 43.86 146 GLY M N 1
ATOM 2628 C CA . GLY D 4 146 ? 18.514 -2.325 28.895 1.00 42.55 146 GLY M CA 1
ATOM 2629 C C . GLY D 4 146 ? 17.330 -1.445 28.540 1.00 43.21 146 GLY M C 1
ATOM 2630 O O . GLY D 4 146 ? 16.911 -1.380 27.382 1.00 41.12 146 GLY M O 1
ATOM 2631 N N . LEU D 4 147 ? 16.809 -0.753 29.549 1.00 44.60 147 LEU M N 1
ATOM 2632 C CA . LEU D 4 147 ? 15.666 0.131 29.395 1.00 45.16 147 LEU M CA 1
ATOM 2633 C C . LEU D 4 147 ? 16.054 1.515 29.896 1.00 47.01 147 LEU M C 1
ATOM 2634 O O . LEU D 4 147 ? 17.083 1.667 30.551 1.00 48.81 147 LEU M O 1
ATOM 2639 N N . THR D 4 148 ? 15.240 2.519 29.573 1.00 45.26 148 THR M N 1
ATOM 2640 C CA . THR D 4 148 ? 15.491 3.890 30.003 1.00 43.17 148 THR M CA 1
ATOM 2641 C C . THR D 4 148 ? 14.560 4.215 31.150 1.00 43.85 148 THR M C 1
ATOM 2642 O O . THR D 4 148 ? 13.356 3.993 31.061 1.00 42.65 148 THR M O 1
ATOM 2646 N N . ARG D 4 149 ? 15.127 4.751 32.226 1.00 44.09 149 ARG M N 1
ATOM 2647 C CA . ARG D 4 149 ? 14.348 5.076 33.405 1.00 44.42 149 ARG M CA 1
ATOM 2648 C C . ARG D 4 149 ? 13.192 6.038 33.148 1.00 45.34 149 ARG M C 1
ATOM 2649 O O . ARG D 4 149 ? 12.060 5.766 33.547 1.00 47.35 149 ARG M O 1
ATOM 2657 N N . GLY D 4 150 ? 13.454 7.153 32.481 1.00 43.28 150 GLY M N 1
ATOM 2658 C CA . GLY D 4 150 ? 12.371 8.081 32.215 1.00 46.39 150 GLY M CA 1
ATOM 2659 C C . GLY D 4 150 ? 11.174 7.347 31.634 1.00 48.59 150 GLY M C 1
ATOM 2660 O O . GLY D 4 150 ? 10.047 7.493 32.097 1.00 49.35 150 GLY M O 1
ATOM 2661 N N . LYS D 4 151 ? 11.432 6.542 30.613 1.00 47.68 151 LYS M N 1
ATOM 2662 C CA . LYS D 4 151 ? 10.389 5.767 29.961 1.00 47.46 151 LYS M CA 1
ATOM 2663 C C . LYS D 4 151 ? 9.656 4.814 30.904 1.00 48.40 151 LYS M C 1
ATOM 2664 O O . LYS D 4 151 ? 8.435 4.911 31.071 1.00 48.35 151 LYS M O 1
ATOM 2670 N N . VAL D 4 152 ? 10.398 3.889 31.510 1.00 46.66 152 VAL M N 1
ATOM 2671 C CA . VAL D 4 152 ? 9.810 2.913 32.421 1.00 46.62 152 VAL M CA 1
ATOM 2672 C C . VAL D 4 152 ? 8.869 3.574 33.408 1.00 45.66 152 VAL M C 1
ATOM 2673 O O . VAL D 4 152 ? 7.807 3.044 33.712 1.00 42.75 152 VAL M O 1
ATOM 2677 N N . THR D 4 153 ? 9.271 4.767 33.909 1.00 44.37 153 THR M N 1
ATOM 2678 C CA . THR D 4 153 ? 8.462 5.516 34.868 1.00 43.90 153 THR M CA 1
ATOM 2679 C C . THR D 4 153 ? 7.162 5.973 34.227 1.00 42.07 153 THR M C 1
ATOM 2680 O O . THR D 4 153 ? 6.105 5.897 34.839 1.00 36.99 153 THR M O 1
ATOM 2684 N N . ASP D 4 154 ? 7.245 6.462 32.993 1.00 42.50 154 ASP M N 1
ATOM 2685 C CA . ASP D 4 154 ? 6.062 6.956 32.294 1.00 43.98 154 ASP M CA 1
ATOM 2686 C C . ASP D 4 154 ? 5.019 5.859 32.211 1.00 43.36 154 ASP M C 1
ATOM 2687 O O . ASP D 4 154 ? 3.826 6.084 32.416 1.00 43.38 154 ASP M O 1
ATOM 2692 N N . VAL D 4 155 ? 5.480 4.659 31.906 1.00 40.66 155 VAL M N 1
ATOM 2693 C CA . VAL D 4 155 ? 4.571 3.546 31.808 1.00 39.74 155 VAL M CA 1
ATOM 2694 C C . VAL D 4 155 ? 3.982 3.244 33.166 1.00 40.02 155 VAL M C 1
ATOM 2695 O O . VAL D 4 155 ? 2.769 2.998 33.274 1.00 43.68 155 VAL M O 1
ATOM 2699 N N . LEU D 4 156 ? 4.804 3.271 34.207 1.00 40.53 156 LEU M N 1
ATOM 2700 C CA . LEU D 4 156 ? 4.319 2.995 35.553 1.00 39.29 156 LEU M CA 1
ATOM 2701 C C . LEU D 4 156 ? 3.216 3.970 35.982 1.00 38.42 156 LEU M C 1
ATOM 2702 O O . LEU D 4 156 ? 2.275 3.577 36.664 1.00 40.66 156 LEU M O 1
ATOM 2707 N N . LYS D 4 157 ? 3.328 5.235 35.577 1.00 38.18 157 LYS M N 1
ATOM 2708 C CA . LYS D 4 157 ? 2.343 6.262 35.941 1.00 37.85 157 LYS M CA 1
ATOM 2709 C C . LYS D 4 157 ? 1.131 6.318 35.020 1.00 40.33 157 LYS M C 1
ATOM 2710 O O . LYS D 4 157 ? 0.147 6.989 35.327 1.00 41.82 157 LYS M O 1
ATOM 2716 N N . GLY D 4 158 ? 1.206 5.630 33.888 1.00 39.31 158 GLY M N 1
ATOM 2717 C CA . GLY D 4 158 ? 0.094 5.610 32.960 1.00 38.94 158 GLY M CA 1
ATOM 2718 C C . GLY D 4 158 ? 0.210 6.734 31.918 1.00 39.52 158 GLY M C 1
ATOM 2719 O O . GLY D 4 158 ? -0.762 7.077 31.252 1.00 38.60 158 GLY M O 1
ATOM 2720 N N . HIS D 4 159 ? 1.411 7.281 31.779 1.00 39.80 159 HIS M N 1
ATOM 2721 C CA . HIS D 4 159 ? 1.661 8.335 30.819 1.00 40.08 159 HIS M CA 1
ATOM 2722 C C . HIS D 4 159 ? 2.042 7.756 29.461 1.00 40.16 159 HIS M C 1
ATOM 2723 O O . HIS D 4 159 ? 1.955 8.428 28.437 1.00 44.37 159 HIS M O 1
ATOM 2730 N N . ARG D 4 160 ? 2.470 6.533 29.464 1.00 38.21 160 ARG M N 1
ATOM 2731 C CA . ARG D 4 160 ? 2.808 5.787 28.277 1.00 39.10 160 ARG M CA 1
ATOM 2732 C C . ARG D 4 160 ? 2.340 4.385 28.544 1.00 39.98 160 ARG M C 1
ATOM 2733 O O . ARG D 4 160 ? 2.442 3.901 29.671 1.00 39.84 160 ARG M O 1
ATOM 2741 N N . ILE D 4 161 ? 1.827 3.697 27.536 1.00 40.39 161 ILE M N 1
ATOM 2742 C CA . ILE D 4 161 ? 1.303 2.368 27.745 1.00 41.72 161 ILE M CA 1
ATOM 2743 C C . ILE D 4 161 ? 2.319 1.235 27.676 1.00 43.49 161 ILE M C 1
ATOM 2744 O O . ILE D 4 161 ? 2.077 0.155 28.194 1.00 45.85 161 ILE M O 1
ATOM 2749 N N . HIS D 4 162 ? 3.452 1.486 27.052 1.00 43.49 162 HIS M N 1
ATOM 2750 C CA . HIS D 4 162 ? 4.556 0.523 26.998 1.00 43.79 162 HIS M CA 1
ATOM 2751 C C . HIS D 4 162 ? 5.843 1.162 26.506 1.00 42.90 162 HIS M C 1
ATOM 2752 O O . HIS D 4 162 ? 5.883 2.314 26.056 1.00 42.93 162 HIS M O 1
ATOM 2759 N N . HIS D 4 163 ? 6.916 0.362 26.625 1.00 41.37 163 HIS M N 1
ATOM 2760 C CA . HIS D 4 163 ? 8.245 0.804 26.265 1.00 41.81 163 HIS M CA 1
ATOM 2761 C C . HIS D 4 163 ? 9.122 -0.360 25.876 1.00 41.89 163 HIS M C 1
ATOM 2762 O O . HIS D 4 163 ? 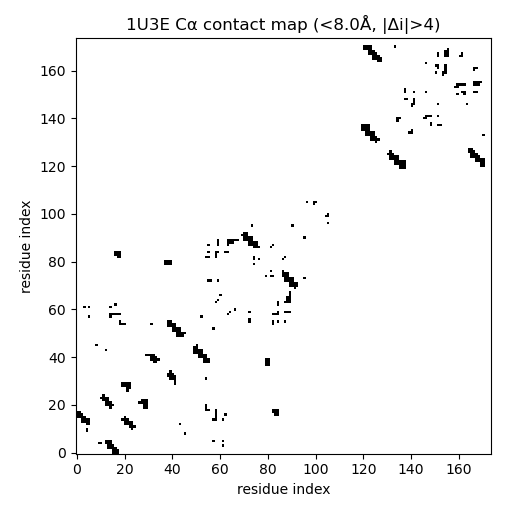9.272 -1.312 26.640 1.00 36.80 163 HIS M O 1
ATOM 2769 N N . LYS D 4 164 ? 9.717 -0.267 24.692 1.00 42.89 164 LYS M N 1
ATOM 2770 C CA . LYS D 4 164 ? 10.565 -1.326 24.173 1.00 43.71 164 LYS M CA 1
ATOM 2771 C C . LYS D 4 164 ? 9.881 -2.684 24.277 1.00 44.67 164 LYS M C 1
ATOM 2772 O O . LYS D 4 164 ? 10.519 -3.692 24.583 1.00 45.91 164 LYS M O 1
ATOM 2778 N N . GLY D 4 165 ? 8.575 -2.698 24.023 1.00 45.66 165 GLY M N 1
ATOM 2779 C CA . GLY D 4 165 ? 7.827 -3.942 24.017 1.00 46.52 165 GLY M CA 1
ATOM 2780 C C . GLY D 4 165 ? 7.333 -4.396 25.401 1.00 48.89 165 GLY M C 1
ATOM 2781 O O . GLY D 4 165 ? 6.372 -5.168 25.488 1.00 52.09 165 GLY M O 1
ATOM 2782 N N . TYR D 4 166 ? 7.984 -3.936 26.461 1.00 45.56 166 TYR M N 1
ATOM 2783 C CA . TYR D 4 166 ? 7.559 -4.321 27.793 1.00 43.80 166 TYR M CA 1
ATOM 2784 C C . TYR D 4 166 ? 6.553 -3.298 28.297 1.00 44.37 166 TYR M C 1
ATOM 2785 O O . TYR D 4 166 ? 6.312 -2.290 27.643 1.00 44.64 166 TYR M O 1
ATOM 2794 N N . THR D 4 167 ? 5.998 -3.582 29.434 1.00 44.15 167 THR M N 1
ATOM 2795 C CA . THR D 4 167 ? 5.064 -2.722 30.123 1.00 43.61 167 THR M CA 1
ATOM 2796 C C . THR D 4 167 ? 5.424 -2.872 31.592 1.00 44.86 167 THR M C 1
ATOM 2797 O O . THR D 4 167 ? 6.097 -3.835 31.955 1.00 45.46 167 THR M O 1
ATOM 2801 N N . PHE D 4 168 ? 5.001 -1.951 32.440 1.00 44.44 168 PHE M N 1
ATOM 2802 C CA . PHE D 4 168 ? 5.372 -2.022 33.832 1.00 43.29 168 PHE M CA 1
ATOM 2803 C C . PHE D 4 168 ? 4.239 -1.684 34.769 1.00 43.39 168 PHE M C 1
ATOM 2804 O O . PHE D 4 168 ? 3.349 -0.916 34.409 1.00 42.57 168 PHE M O 1
ATOM 2812 N N . ARG D 4 169 ? 4.277 -2.256 35.969 1.00 41.58 169 ARG M N 1
ATOM 2813 C CA . ARG D 4 169 ? 3.262 -2.027 36.983 1.00 39.52 169 ARG M CA 1
ATOM 2814 C C . ARG D 4 169 ? 3.941 -2.197 38.329 1.00 40.62 169 ARG M C 1
ATOM 2815 O O . ARG D 4 169 ? 4.778 -3.076 38.485 1.00 43.70 169 ARG M O 1
ATOM 2823 N N . TYR D 4 170 ? 3.588 -1.367 39.303 1.00 41.46 170 TYR M N 1
ATOM 2824 C CA . TYR D 4 170 ? 4.201 -1.457 40.630 1.00 44.01 170 TYR M CA 1
ATOM 2825 C C . TYR D 4 170 ? 3.811 -2.707 41.395 1.00 45.99 170 TYR M C 1
ATOM 2826 O O . TYR D 4 170 ? 2.721 -3.241 41.220 1.00 47.37 170 TYR M O 1
ATOM 2835 N N . LYS D 4 171 ? 4.702 -3.168 42.255 1.00 50.44 171 LYS M N 1
ATOM 2836 C CA . LYS D 4 171 ? 4.405 -4.323 43.060 1.00 58.12 171 LYS M CA 1
ATOM 2837 C C . LYS D 4 171 ? 3.788 -3.740 44.318 1.00 65.89 171 LYS M C 1
ATOM 2838 O O . LYS D 4 171 ? 4.473 -3.095 45.099 1.00 68.82 171 LYS M O 1
ATOM 2844 N N . LEU D 4 172 ? 2.491 -3.942 44.513 1.00 75.86 172 LEU M N 1
ATOM 2845 C CA . LEU D 4 172 ? 1.821 -3.413 45.699 1.00 85.41 172 LEU M CA 1
ATOM 2846 C C . LEU D 4 172 ? 1.941 -4.395 46.857 1.00 92.16 172 LEU M C 1
ATOM 2847 O O . LEU D 4 172 ? 2.179 -5.587 46.652 1.00 93.49 172 LEU M O 1
ATOM 2852 N N . ASN D 4 173 ? 1.766 -3.890 48.073 1.00 98.70 173 ASN M N 1
ATOM 2853 C CA . ASN D 4 173 ? 1.869 -4.715 49.273 1.00 104.49 173 ASN M CA 1
ATOM 2854 C C . ASN D 4 173 ? 3.304 -5.218 49.473 1.00 107.30 173 ASN M C 1
ATOM 2855 O O . ASN D 4 173 ? 3.778 -6.102 48.752 1.00 107.17 173 ASN M O 1
ATOM 2860 N N . GLY D 4 174 ? 3.986 -4.635 50.458 1.00 109.62 174 GLY M N 1
ATOM 2861 C CA . GLY D 4 174 ? 5.357 -5.013 50.756 1.00 111.40 174 GLY M CA 1
ATOM 2862 C C . GLY D 4 174 ? 6.197 -3.861 51.283 1.00 112.37 174 GLY M C 1
ATOM 2863 O O . GLY D 4 174 ? 5.712 -2.707 51.284 1.00 111.93 174 GLY M O 1
#

Sequence (174 aa):
MEWKDIKGYEGHYQVSNTGEVYSIKSGKTLKHQIPKDGYHRIGLFKGGKGKTFQVHRLVAIHFCEGYEEGLVVDHKDGNKDNNLSTNLRWVTQKINVENQMSRGTLNVSKAQQIAKIKNQKPIIVISPDGIEKEYPSTKCACEELGLTRGKVTDVLKGHRIHHKGYTFRYKLNG

Secondary structure (DSSP, 8-state):
--EEE-TTSTTTEEEETTS-EEESSS-SEEPPB--SS---EEEEEETTEEEEEEHHHHHHHHH-TT--TT-EEEETTS-TT---GGGEEEE-HHHHHHHHHHHT----HHHHHHHHHHT---EEEE-TTS-EEEES-HHHHHHHHT--HHHHHHHHHTSSS-BTTBEEEE----

B-factor: mean 68.96, std 40.44, range [11.83, 200.0]

Solvent-accessible surface area: 11994 Å² total; per-residue (Å²): 127,117,102,104,64,3,133,33,20,102,54,101,21,44,0,0,32,45,1,67,0,61,7,75,200,64,47,151,72,39,189,51,85,97,62,217,69,16,70,15,59,2,26,0,117,121,77,72,173,40,136,87,52,56,0,10,74,8,0,0,61,12,46,23,175,47,116,111,158,67,37,42,14,11,16,119,82,49,62,80,93,34,5,86,16,104,11,5,92,21,10,50,114,140,77,45,53,80,45,58,104,101,134,63,79,59,105,86,65,108,63,104,111,70,34,171,111,162,107,77,131,59,0,43,4,40,25,100,106,40,126,107,130,88,16,79,10,23,128,40,0,7,134,117,51,48,16,69,138,44,67,0,55,35,3,17,126,62,132,126,141,104,21,122,45,51,28,0,118,65,82,137,146,141

Foldseek 3Di:
DDKDAQPVQGPAWIAGLQLWIAGDVVHGTFDFDQDPVGFTKGWDDDPNDIDIDTSLVSNCVVPEPDDDPPWDKDQQVPNNVRRRNVRIYTHHPVVNVVVCVVVVNDDDVVVVVVCVQVVFFWKWKAALVGDIDIDRHLVRCCVVPVHDSVQQVCQQVVNDVDDPRMGMHTDPDD

Nearest PDB structures (foldseek):
  1u3e-assembly1_M  TM=1.006E+00  e=1.096E-36  Okubovirus SPO1
  1evw-assembly2_D  TM=5.657E-01  e=6.117E-02  Physarum polycephalum
  1a73-assembly1_A  TM=5.426E-01  e=1.061E-01  Physarum polycephalum
  1cyq-assembly1_A  TM=5.380E-01  e=1.957E-01  Physarum polycephalum
  3kvg-assembly2_B  TM=6.141E-01  e=1.476E+00  Cryptosporidium parvum Iowa II